Protein AF-A0A497LMN8-F1 (afdb_monomer_lite)

pLDDT: mean 85.14, std 10.86, range [45.44, 96.44]

Foldseek 3Di:
DDDDLVPDPVSVVVVVVVVVVCCCPPNPDDDDDDDDDDDDDDPPWDDWDQDPPRDIDCPGTDD

Secondary structure (DSSP, 8-state):
-PPPGGG-HHHHHHHHHHHHHHHHHH-S--------------TT-B--EEETTTEEE-TT-B-

Structure (mmCIF, N/CA/C/O backbone):
data_AF-A0A497LMN8-F1
#
_entry.id   AF-A0A497LMN8-F1
#
loop_
_atom_site.group_PDB
_atom_site.id
_atom_site.type_symbol
_atom_site.label_atom_id
_atom_site.label_alt_id
_atom_site.label_comp_id
_atom_site.label_asym_id
_atom_site.label_entity_id
_atom_site.label_seq_id
_atom_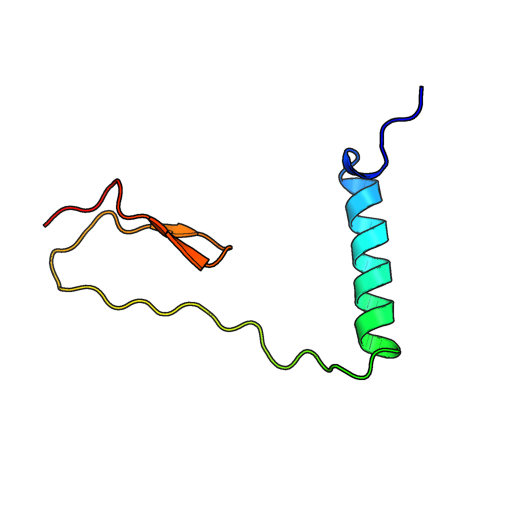site.pdbx_PDB_ins_code
_atom_site.Cartn_x
_atom_site.Cartn_y
_atom_site.Cartn_z
_atom_site.occupancy
_atom_site.B_iso_or_equiv
_atom_site.auth_seq_id
_atom_site.auth_comp_id
_atom_site.auth_asym_id
_atom_site.auth_atom_id
_atom_site.pdbx_PDB_model_num
ATOM 1 N N . LYS A 1 1 ? 21.406 25.922 -11.248 1.00 45.44 1 LYS A N 1
ATOM 2 C CA . LYS A 1 1 ? 21.195 25.262 -9.935 1.00 45.44 1 LYS A CA 1
ATOM 3 C C . LYS A 1 1 ? 20.169 24.164 -10.193 1.00 45.44 1 LYS A C 1
ATOM 5 O O . LYS A 1 1 ? 19.017 24.494 -10.407 1.00 45.44 1 LYS A O 1
ATOM 10 N N . GLY A 1 2 ? 20.619 22.929 -10.422 1.00 54.38 2 GLY A N 1
ATOM 11 C CA . GLY A 1 2 ? 19.752 21.865 -10.938 1.00 54.38 2 GLY A CA 1
ATOM 12 C C . GLY A 1 2 ? 18.813 21.360 -9.853 1.00 54.38 2 GLY A C 1
ATOM 13 O O . GLY A 1 2 ? 19.286 20.953 -8.792 1.00 54.38 2 GLY A O 1
ATOM 14 N N . ASP A 1 3 ? 17.508 21.403 -10.107 1.00 58.88 3 ASP A N 1
ATOM 15 C CA . ASP A 1 3 ? 16.535 20.733 -9.252 1.00 58.88 3 ASP A CA 1
ATOM 16 C C . ASP A 1 3 ? 16.925 19.262 -9.129 1.00 58.88 3 ASP A C 1
ATOM 18 O O . ASP A 1 3 ? 17.161 18.574 -10.127 1.00 58.88 3 ASP A O 1
ATOM 22 N N . LYS A 1 4 ? 17.045 18.773 -7.890 1.00 62.81 4 LYS A N 1
ATOM 23 C CA . LYS A 1 4 ? 17.329 17.359 -7.641 1.00 62.81 4 LYS A CA 1
ATOM 24 C C . LYS A 1 4 ? 16.243 16.554 -8.347 1.00 62.81 4 LYS A C 1
ATOM 26 O O . LYS A 1 4 ? 15.064 16.752 -8.073 1.00 62.81 4 LYS A O 1
ATOM 31 N N . VAL A 1 5 ? 16.644 15.635 -9.222 1.00 58.38 5 VAL A N 1
ATOM 32 C CA . VAL A 1 5 ? 15.757 14.780 -10.033 1.00 58.38 5 VAL A CA 1
ATOM 33 C C . VAL A 1 5 ? 14.626 14.143 -9.204 1.00 58.38 5 VAL A C 1
ATOM 35 O O . VAL A 1 5 ? 13.509 13.994 -9.693 1.00 58.38 5 VAL A O 1
ATOM 38 N N . CYS A 1 6 ? 14.880 13.859 -7.923 1.00 61.16 6 CYS A N 1
ATOM 39 C CA . CYS A 1 6 ? 13.924 13.328 -6.947 1.00 61.16 6 CYS A CA 1
ATOM 40 C C . CYS A 1 6 ? 12.683 14.219 -6.715 1.00 61.16 6 CYS A C 1
ATOM 42 O O . CYS A 1 6 ? 11.613 13.711 -6.368 1.00 61.16 6 CYS A O 1
ATOM 44 N N . MET A 1 7 ? 12.826 15.536 -6.897 1.00 76.81 7 MET A N 1
ATOM 45 C CA . MET A 1 7 ? 11.805 16.548 -6.601 1.00 76.81 7 MET A CA 1
ATOM 46 C C . MET A 1 7 ? 10.935 16.902 -7.812 1.00 76.81 7 MET A C 1
ATOM 48 O O . MET A 1 7 ? 9.887 17.511 -7.629 1.00 76.81 7 MET A O 1
ATOM 52 N N . ASN A 1 8 ? 11.311 16.489 -9.031 1.00 86.44 8 ASN A N 1
ATOM 53 C CA . ASN A 1 8 ? 10.465 16.643 -10.216 1.00 86.44 8 ASN A CA 1
ATOM 54 C C . ASN A 1 8 ? 9.559 15.403 -10.378 1.00 86.44 8 ASN A C 1
ATOM 56 O O . ASN A 1 8 ? 10.063 14.317 -10.687 1.00 86.44 8 ASN A O 1
ATOM 60 N N . PRO A 1 9 ? 8.225 15.526 -10.222 1.00 86.94 9 PRO A N 1
ATOM 61 C CA . PRO A 1 9 ? 7.328 14.372 -10.278 1.00 86.94 9 PRO A CA 1
ATOM 62 C C . PRO A 1 9 ? 7.285 13.687 -11.649 1.00 86.94 9 PRO A C 1
ATOM 64 O O . PRO A 1 9 ? 7.140 12.468 -11.715 1.00 86.94 9 PRO A O 1
ATOM 67 N N . GLY A 1 10 ? 7.399 14.450 -12.741 1.00 89.44 10 GLY A N 1
ATOM 68 C CA . GLY A 1 10 ? 7.435 13.913 -14.104 1.00 89.44 10 GLY A CA 1
ATOM 69 C C . GLY A 1 10 ? 8.680 13.065 -14.323 1.00 89.44 10 GLY A C 1
ATOM 70 O O . GLY A 1 10 ? 8.581 11.880 -14.635 1.00 89.44 10 GLY A O 1
ATOM 71 N N . ARG A 1 11 ? 9.849 13.636 -14.020 1.00 87.94 11 ARG A N 1
ATOM 72 C CA . ARG A 1 11 ? 11.128 12.942 -14.186 1.00 87.94 11 ARG A CA 1
ATOM 73 C C . ARG A 1 11 ? 11.260 11.720 -13.279 1.00 87.94 11 ARG A C 1
ATOM 75 O O . ARG A 1 11 ? 11.787 10.693 -13.698 1.00 87.94 11 ARG A O 1
ATOM 82 N N . ARG A 1 12 ? 10.750 11.803 -12.047 1.00 88.94 12 ARG A N 1
ATOM 83 C CA . ARG A 1 12 ? 10.713 10.664 -11.122 1.00 88.94 12 ARG A CA 1
ATOM 84 C C . ARG A 1 12 ? 9.877 9.513 -11.683 1.00 88.94 12 ARG A C 1
ATOM 86 O O . ARG A 1 12 ? 10.321 8.371 -11.624 1.00 88.94 12 ARG A O 1
ATOM 93 N N . ARG A 1 13 ? 8.707 9.805 -12.263 1.00 91.56 13 ARG A N 1
ATOM 94 C CA . ARG A 1 13 ? 7.848 8.786 -12.890 1.00 91.56 13 ARG A CA 1
ATOM 95 C C . ARG A 1 13 ? 8.542 8.078 -14.049 1.00 91.56 13 ARG A C 1
ATOM 97 O O . ARG A 1 13 ? 8.507 6.855 -14.0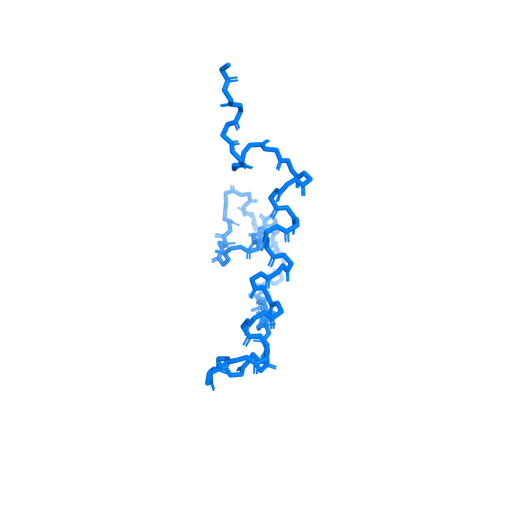93 1.00 91.56 13 ARG A O 1
ATOM 104 N N . GLU A 1 14 ? 9.211 8.822 -14.928 1.00 93.38 14 GLU A N 1
ATOM 105 C CA . GLU A 1 14 ? 9.972 8.245 -16.049 1.00 93.38 14 GLU A CA 1
ATOM 106 C C . GLU A 1 14 ? 11.041 7.252 -15.571 1.00 93.38 14 GLU A C 1
ATOM 108 O O . GLU A 1 14 ? 11.155 6.145 -16.099 1.00 93.38 14 GLU A O 1
ATOM 113 N N . ILE A 1 15 ? 11.807 7.631 -14.544 1.00 92.19 15 ILE A N 1
ATOM 114 C CA . ILE A 1 15 ? 12.869 6.788 -13.981 1.00 92.19 15 ILE A CA 1
ATOM 115 C C . ILE A 1 15 ? 12.281 5.527 -13.343 1.00 92.19 15 ILE A C 1
ATOM 117 O O . ILE A 1 15 ? 12.767 4.430 -13.616 1.00 92.19 15 ILE A O 1
ATOM 121 N N . CYS A 1 16 ? 11.227 5.665 -12.533 1.00 92.19 16 CYS A N 1
ATOM 122 C CA . CYS A 1 16 ? 10.563 4.523 -11.905 1.00 92.19 16 CYS A CA 1
ATOM 123 C C . CYS A 1 16 ? 9.985 3.555 -12.945 1.00 92.19 16 CYS A C 1
ATOM 125 O O . CYS A 1 16 ? 10.190 2.354 -12.810 1.00 92.19 16 CYS A O 1
ATOM 127 N N . ALA A 1 17 ? 9.342 4.059 -14.002 1.00 94.00 17 ALA A N 1
ATOM 128 C CA . ALA A 1 17 ? 8.790 3.221 -15.067 1.00 94.00 17 ALA A CA 1
ATOM 129 C C . ALA A 1 17 ? 9.885 2.420 -15.790 1.00 94.00 17 ALA A C 1
ATOM 131 O O . ALA A 1 17 ? 9.731 1.225 -16.041 1.00 94.00 17 ALA A O 1
ATOM 132 N N . ARG A 1 18 ? 11.031 3.054 -16.076 1.00 93.81 18 ARG A N 1
ATOM 133 C CA . ARG A 1 18 ? 12.175 2.362 -16.682 1.00 93.81 18 ARG A CA 1
ATOM 134 C C . ARG A 1 18 ? 12.752 1.291 -15.756 1.00 93.81 18 ARG A C 1
ATOM 136 O O . ARG A 1 18 ? 13.055 0.199 -16.221 1.00 93.81 18 ARG A O 1
ATOM 143 N N . ALA A 1 19 ? 12.879 1.584 -14.463 1.00 90.88 19 ALA A N 1
ATOM 144 C CA . ALA A 1 19 ? 13.354 0.614 -13.480 1.00 90.88 19 ALA A CA 1
ATOM 145 C C . ALA A 1 19 ? 12.397 -0.581 -13.345 1.00 90.88 19 ALA A C 1
ATOM 147 O O . ALA A 1 19 ? 12.847 -1.720 -13.349 1.00 90.88 19 ALA A O 1
ATOM 148 N N . GLN A 1 20 ? 11.085 -0.333 -13.294 1.00 90.38 20 GLN A N 1
ATOM 149 C CA . GLN A 1 20 ? 10.064 -1.386 -13.252 1.00 90.38 20 GLN A CA 1
ATOM 150 C C . GLN A 1 20 ? 10.146 -2.311 -14.468 1.00 90.38 20 GLN A C 1
ATOM 152 O O . GLN A 1 20 ? 10.053 -3.524 -14.311 1.00 90.38 20 GLN A O 1
ATOM 157 N N . ARG A 1 21 ? 10.375 -1.753 -15.663 1.00 91.50 21 ARG A N 1
ATOM 158 C CA . ARG A 1 21 ? 10.573 -2.542 -16.883 1.00 91.50 21 ARG A CA 1
ATOM 159 C C . ARG A 1 21 ? 11.803 -3.447 -16.795 1.00 91.50 21 ARG A C 1
ATOM 161 O O . ARG A 1 21 ? 11.679 -4.638 -17.042 1.00 91.50 21 ARG A O 1
ATOM 168 N N . ILE A 1 22 ? 12.951 -2.895 -16.400 1.00 91.06 22 ILE A N 1
ATOM 169 C CA . ILE A 1 22 ? 14.195 -3.665 -16.230 1.00 91.06 22 ILE A CA 1
ATOM 170 C C . ILE A 1 22 ? 13.990 -4.792 -15.211 1.00 91.06 22 ILE A C 1
ATOM 172 O O . ILE A 1 22 ? 14.387 -5.923 -15.455 1.00 91.06 22 ILE A O 1
ATOM 176 N N . ILE A 1 23 ? 13.313 -4.511 -14.093 1.00 88.56 23 ILE A N 1
ATOM 177 C CA . ILE A 1 23 ? 13.000 -5.528 -13.081 1.00 88.56 23 ILE A CA 1
ATOM 178 C C . ILE A 1 23 ? 12.129 -6.644 -13.668 1.00 88.56 23 ILE A C 1
ATOM 180 O O . ILE A 1 23 ? 12.388 -7.813 -13.411 1.00 88.56 23 ILE A O 1
ATOM 184 N N . ALA A 1 24 ? 11.115 -6.296 -14.461 1.00 86.06 24 ALA A N 1
ATOM 185 C CA . ALA A 1 24 ? 10.223 -7.277 -15.067 1.00 86.06 24 ALA A CA 1
ATOM 186 C C . ALA A 1 24 ? 10.903 -8.139 -16.147 1.00 86.06 24 ALA A C 1
ATOM 188 O O . ALA A 1 24 ? 10.529 -9.297 -16.311 1.00 86.06 24 ALA A O 1
ATOM 189 N N . GLU A 1 25 ? 11.861 -7.578 -16.890 1.00 88.44 25 GLU A N 1
ATOM 190 C CA . GLU A 1 25 ? 12.525 -8.248 -18.017 1.00 88.44 25 GLU A CA 1
ATOM 191 C C . GLU A 1 25 ? 13.790 -9.024 -17.599 1.00 88.44 25 GLU A C 1
ATOM 193 O O . GLU A 1 25 ? 14.052 -10.092 -18.147 1.00 88.44 25 GLU A O 1
ATOM 198 N N . GLU A 1 26 ? 14.577 -8.512 -16.646 1.00 86.62 26 GLU A N 1
ATOM 199 C CA . GLU A 1 26 ? 15.963 -8.964 -16.422 1.00 86.62 26 GLU A CA 1
ATOM 200 C C . GLU A 1 26 ? 16.222 -9.590 -15.041 1.00 86.62 26 GLU A C 1
ATOM 202 O O . GLU A 1 26 ? 17.260 -10.224 -14.840 1.00 86.62 26 GLU A O 1
ATOM 207 N N . VAL A 1 27 ? 15.328 -9.416 -14.061 1.00 81.38 27 VAL A N 1
ATOM 208 C CA . VAL A 1 27 ? 15.593 -9.827 -12.671 1.00 81.38 27 VAL A CA 1
ATOM 209 C C . VAL A 1 27 ? 15.008 -11.208 -12.371 1.00 81.38 27 VAL A C 1
ATOM 211 O O . VAL A 1 27 ? 13.894 -11.537 -12.762 1.00 81.38 27 VAL A O 1
ATOM 214 N N . VAL A 1 28 ? 15.763 -12.010 -11.612 1.00 73.31 28 VAL A N 1
ATOM 215 C CA . VAL A 1 28 ? 15.404 -13.391 -11.222 1.00 73.31 28 VAL A CA 1
ATOM 216 C C . VAL A 1 28 ? 14.152 -13.443 -10.332 1.00 73.31 28 VAL A C 1
ATOM 218 O O . VAL A 1 28 ? 13.424 -14.434 -10.316 1.00 73.31 28 VAL A O 1
ATOM 221 N N . ASN A 1 29 ? 13.882 -12.371 -9.584 1.00 79.00 29 ASN A N 1
ATOM 222 C CA . ASN A 1 29 ? 12.714 -12.270 -8.719 1.00 79.00 29 ASN A CA 1
ATOM 223 C C . ASN A 1 29 ? 11.484 -11.843 -9.523 1.00 79.00 29 ASN A C 1
ATOM 225 O O . ASN A 1 29 ? 11.335 -10.674 -9.878 1.00 79.00 29 ASN A O 1
ATOM 229 N N . HIS A 1 30 ? 10.560 -12.777 -9.721 1.00 79.00 30 HIS A N 1
ATOM 230 C CA . HIS A 1 30 ? 9.258 -12.479 -10.298 1.00 79.00 30 HIS A CA 1
ATOM 231 C C . HIS A 1 30 ? 8.320 -11.879 -9.251 1.00 79.00 30 HIS A C 1
ATOM 233 O O . HIS A 1 30 ? 8.152 -12.410 -8.151 1.00 79.00 30 HIS A O 1
ATOM 239 N N . PHE A 1 31 ? 7.679 -10.771 -9.609 1.00 79.00 31 PHE A N 1
ATOM 240 C CA . PHE A 1 31 ? 6.603 -10.208 -8.810 1.00 79.00 31 PHE A CA 1
ATOM 241 C C . PHE A 1 31 ? 5.360 -11.096 -8.930 1.00 79.00 31 PHE A C 1
ATOM 243 O O . PHE A 1 31 ? 4.781 -11.202 -10.008 1.00 79.00 31 PHE A O 1
ATOM 250 N N . ILE A 1 32 ? 4.964 -11.751 -7.837 1.00 84.69 32 ILE A N 1
ATOM 251 C CA . ILE A 1 32 ? 3.826 -12.686 -7.834 1.00 84.69 32 ILE A CA 1
ATOM 252 C C . ILE A 1 32 ? 2.535 -11.977 -7.414 1.00 84.69 32 ILE A C 1
ATOM 254 O O . ILE A 1 32 ? 1.494 -12.176 -8.032 1.00 84.69 32 ILE A O 1
ATOM 258 N N . GLN A 1 33 ? 2.585 -11.158 -6.361 1.00 84.00 33 GLN A N 1
ATOM 259 C CA . GLN A 1 33 ? 1.410 -10.472 -5.817 1.00 84.00 33 GLN A CA 1
ATOM 260 C C . GLN A 1 33 ? 1.796 -9.290 -4.921 1.00 84.00 33 GLN A C 1
ATOM 262 O O . GLN A 1 33 ? 2.825 -9.340 -4.246 1.00 84.00 33 GLN A O 1
ATOM 267 N N . ASP A 1 34 ? 0.923 -8.276 -4.878 1.00 82.81 34 ASP A N 1
ATOM 268 C CA . ASP A 1 34 ? 0.899 -7.254 -3.824 1.00 82.81 34 ASP A CA 1
ATOM 269 C C . ASP A 1 34 ? -0.200 -7.619 -2.810 1.00 82.81 34 ASP A C 1
ATOM 271 O O . ASP A 1 34 ? -1.393 -7.439 -3.103 1.00 82.81 34 ASP A O 1
ATOM 275 N N . PRO A 1 35 ? 0.141 -8.215 -1.656 1.00 78.12 35 PRO A N 1
ATOM 276 C CA . PRO A 1 35 ? -0.865 -8.682 -0.718 1.00 78.12 35 PRO A CA 1
ATOM 277 C C . PRO A 1 35 ? -1.685 -7.506 -0.178 1.00 78.12 35 PRO A C 1
ATOM 279 O O . PRO A 1 35 ? -1.174 -6.598 0.475 1.00 78.12 35 PRO A O 1
ATOM 282 N N . HIS A 1 36 ? -2.996 -7.552 -0.409 1.00 75.94 36 HIS A N 1
ATOM 283 C CA . HIS A 1 36 ? -3.915 -6.608 0.214 1.00 75.94 36 HIS A CA 1
ATOM 284 C C . HIS A 1 36 ? -3.992 -6.881 1.718 1.00 75.94 36 HIS A C 1
ATOM 286 O O . HIS A 1 36 ? -4.099 -8.029 2.157 1.00 75.94 36 HIS A O 1
ATOM 292 N N . ARG A 1 37 ? -3.970 -5.819 2.530 1.00 80.56 37 ARG A N 1
ATOM 293 C CA . ARG A 1 37 ? -4.074 -5.951 3.984 1.00 80.56 37 ARG A CA 1
ATOM 294 C C . ARG A 1 37 ? -5.536 -6.084 4.404 1.00 80.56 37 ARG A C 1
ATOM 296 O O . ARG A 1 37 ? -6.271 -5.103 4.425 1.00 80.56 37 ARG A O 1
ATOM 303 N N . ILE A 1 38 ? -5.936 -7.295 4.779 1.00 84.56 38 ILE A N 1
ATOM 304 C CA . ILE A 1 38 ? -7.253 -7.568 5.365 1.00 84.56 38 ILE A CA 1
ATOM 305 C C . ILE A 1 38 ? -7.153 -7.411 6.886 1.00 84.56 38 ILE A C 1
ATOM 307 O O . ILE A 1 38 ? -6.285 -8.013 7.518 1.00 84.56 38 ILE A O 1
ATOM 311 N N . ILE A 1 39 ? -8.032 -6.599 7.478 1.00 87.12 39 ILE A N 1
ATOM 312 C CA . ILE A 1 39 ? -8.120 -6.392 8.929 1.00 87.12 39 ILE A CA 1
ATOM 313 C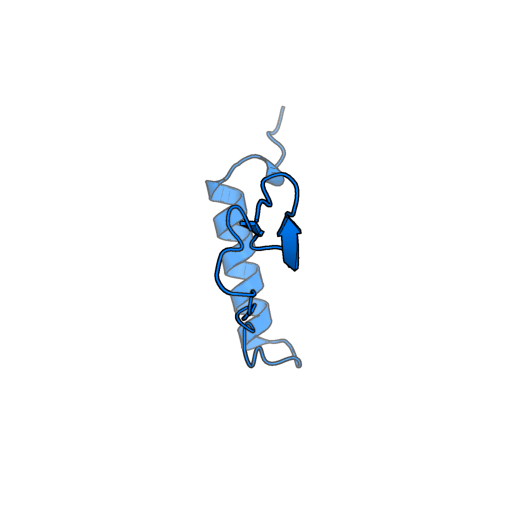 C . ILE A 1 39 ? -9.564 -6.619 9.358 1.00 87.12 39 ILE A C 1
ATOM 315 O O . ILE A 1 39 ? -10.482 -6.028 8.795 1.00 87.12 3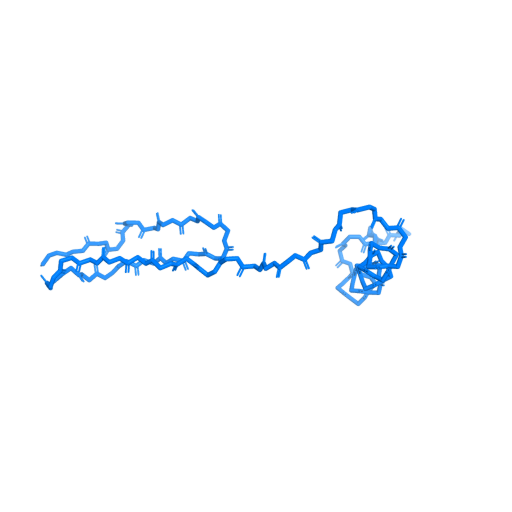9 ILE A O 1
ATOM 319 N N . ALA A 1 40 ? -9.754 -7.464 10.367 1.00 90.38 40 ALA A N 1
ATOM 320 C CA . ALA A 1 40 ? -11.040 -7.661 11.014 1.00 90.38 40 ALA A CA 1
ATOM 321 C C . ALA A 1 40 ? -11.078 -6.878 12.332 1.00 90.38 40 ALA A C 1
ATOM 323 O O . ALA A 1 40 ? -10.113 -6.897 13.097 1.00 90.38 40 ALA A O 1
ATOM 324 N N . ALA A 1 41 ? -12.200 -6.217 12.602 1.00 92.06 41 ALA A N 1
ATOM 325 C CA . ALA A 1 41 ? -12.451 -5.510 13.851 1.00 92.06 41 ALA A CA 1
ATOM 326 C C . ALA A 1 41 ? -13.756 -6.004 14.483 1.00 92.06 41 ALA A C 1
ATOM 328 O O . ALA A 1 41 ? -14.654 -6.491 13.793 1.00 92.06 41 ALA A O 1
ATOM 329 N N . ARG A 1 42 ? -13.859 -5.883 15.811 1.00 94.19 42 ARG A N 1
ATOM 330 C CA . ARG A 1 42 ? -15.106 -6.163 16.531 1.00 94.19 42 ARG A CA 1
ATOM 331 C C . ARG A 1 42 ? -16.187 -5.178 16.068 1.00 94.19 42 ARG A C 1
ATO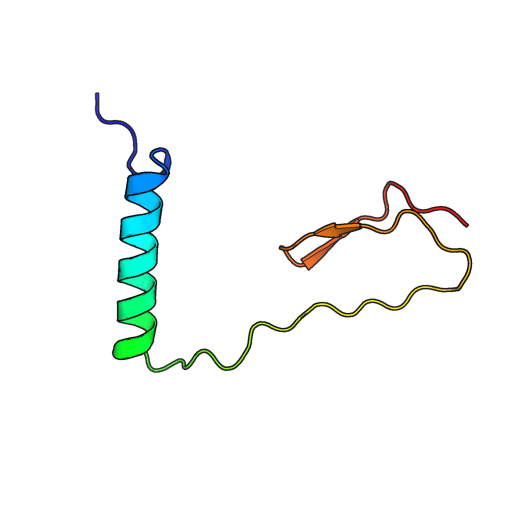M 333 O O . ARG A 1 42 ? -15.903 -4.002 15.864 1.00 94.19 42 ARG A O 1
ATOM 340 N N . VAL A 1 43 ? -17.430 -5.648 15.969 1.00 94.62 43 VAL A N 1
ATOM 341 C CA . VAL A 1 43 ? -18.601 -4.780 15.757 1.00 94.62 43 VAL A CA 1
ATOM 342 C C . VAL A 1 43 ? -18.626 -3.658 16.805 1.00 94.62 43 VAL A C 1
ATOM 344 O O . VAL A 1 43 ? -18.405 -3.919 17.986 1.00 94.62 43 VAL A O 1
ATOM 347 N N . GLY A 1 44 ? -18.881 -2.424 16.363 1.00 93.69 44 GLY A N 1
ATOM 348 C CA . GLY A 1 44 ? -18.877 -1.218 17.203 1.00 93.69 44 GLY A CA 1
ATOM 349 C C . GLY A 1 44 ? -17.543 -0.468 17.219 1.00 93.69 44 GLY A C 1
ATOM 350 O O . GLY A 1 44 ? -17.527 0.728 17.471 1.00 93.69 44 GLY A O 1
ATOM 351 N N . VAL A 1 45 ? -16.434 -1.118 16.846 1.00 94.50 45 VAL A N 1
ATOM 352 C CA . VAL A 1 45 ? -15.148 -0.423 16.710 1.00 94.50 45 VAL A CA 1
ATOM 353 C C . VAL A 1 45 ? -15.177 0.478 15.478 1.00 94.50 45 VAL A C 1
ATOM 355 O O . VAL A 1 45 ? -15.410 0.012 14.361 1.00 94.50 45 VAL A O 1
ATOM 358 N N . THR A 1 46 ? -14.901 1.764 15.679 1.00 94.38 46 THR A N 1
ATOM 359 C CA . THR A 1 46 ? -14.842 2.777 14.614 1.00 94.38 46 THR A CA 1
ATOM 360 C C . THR A 1 46 ? -13.498 3.504 14.619 1.00 94.38 46 THR A C 1
ATOM 362 O O . THR A 1 46 ? -12.699 3.333 15.536 1.00 94.38 46 THR A O 1
ATOM 365 N N . GLY A 1 47 ? -13.216 4.280 13.567 1.00 93.81 47 GLY A N 1
ATOM 366 C CA . GLY A 1 47 ? -12.042 5.162 13.521 1.00 93.81 47 GLY A CA 1
ATOM 367 C C . GLY A 1 47 ? -10.696 4.475 13.264 1.00 93.81 47 GLY A C 1
ATOM 368 O O . GLY A 1 47 ? -9.653 5.111 13.392 1.00 93.81 47 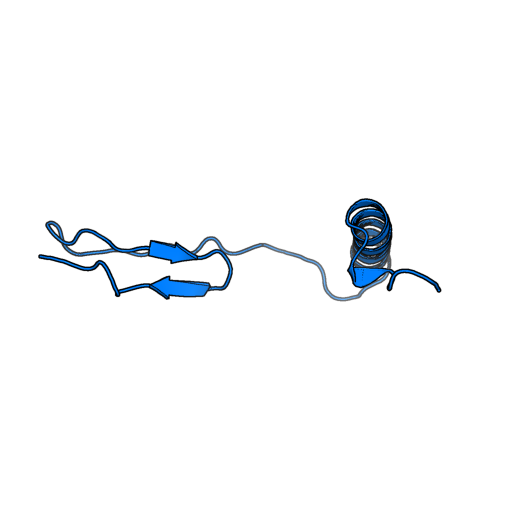GLY A O 1
ATOM 369 N N . LEU A 1 48 ? -10.706 3.199 12.865 1.00 93.19 48 LEU A N 1
ATOM 370 C CA . LEU A 1 48 ? -9.520 2.510 12.352 1.00 93.19 48 LEU A CA 1
ATOM 371 C C . LEU A 1 48 ? -9.122 3.082 10.987 1.00 93.19 48 LEU A C 1
ATOM 373 O O . LEU A 1 48 ? -9.954 3.156 10.081 1.00 93.19 48 LEU A O 1
ATOM 377 N N . ALA A 1 49 ? -7.839 3.402 10.814 1.00 91.69 49 ALA A N 1
ATOM 378 C CA . ALA A 1 49 ? -7.278 3.798 9.526 1.00 91.69 49 ALA A CA 1
ATOM 379 C C . ALA A 1 49 ? -6.128 2.866 9.122 1.00 91.69 49 ALA A C 1
ATOM 381 O O . ALA A 1 49 ? -5.244 2.547 9.914 1.00 91.69 49 ALA A O 1
ATOM 382 N N . VAL A 1 50 ? -6.139 2.413 7.867 1.00 89.44 50 VAL A N 1
ATOM 383 C CA . VAL A 1 50 ? -5.099 1.540 7.309 1.00 89.44 50 VAL A CA 1
ATOM 384 C C . VAL A 1 50 ? -4.372 2.297 6.214 1.00 89.44 50 VAL A C 1
ATOM 386 O O . VAL A 1 50 ? -4.943 2.577 5.162 1.00 89.44 50 VAL A O 1
ATOM 389 N N . TYR A 1 51 ? -3.106 2.628 6.455 1.00 88.50 51 TYR A N 1
ATOM 390 C CA . TYR A 1 51 ? -2.289 3.322 5.468 1.00 88.50 51 TYR A CA 1
ATOM 391 C C . TYR A 1 51 ? -1.619 2.334 4.497 1.00 88.50 51 TYR A C 1
ATOM 393 O O . TYR A 1 51 ? -1.297 1.207 4.892 1.00 88.50 51 TYR A O 1
ATOM 401 N N . PRO A 1 52 ? -1.302 2.767 3.259 1.00 83.12 52 PRO A N 1
ATOM 402 C CA . PRO A 1 52 ? -0.700 1.923 2.215 1.00 83.12 52 PRO A CA 1
ATOM 403 C C . PRO A 1 52 ? 0.689 1.342 2.537 1.00 83.12 52 PRO A C 1
ATOM 405 O O . PRO A 1 52 ? 1.219 0.556 1.764 1.00 83.12 52 PRO A O 1
ATOM 408 N N . ILE A 1 53 ? 1.298 1.733 3.658 1.00 83.38 53 ILE A N 1
ATOM 409 C CA . ILE A 1 53 ? 2.650 1.336 4.085 1.00 83.38 53 ILE A CA 1
ATOM 410 C C . ILE A 1 53 ? 2.629 0.383 5.287 1.00 83.38 53 ILE A C 1
ATOM 412 O O . ILE A 1 53 ? 3.494 0.445 6.155 1.00 83.38 53 ILE A O 1
ATOM 416 N N . TYR A 1 54 ? 1.612 -0.475 5.374 1.00 77.81 54 TYR A N 1
ATOM 417 C CA . TYR A 1 54 ? 1.438 -1.425 6.481 1.00 77.81 54 TYR A CA 1
ATOM 418 C C . TYR A 1 54 ? 1.333 -0.769 7.868 1.00 77.81 54 TYR A C 1
ATOM 420 O O . TYR A 1 54 ? 1.516 -1.427 8.896 1.00 77.81 54 TYR A O 1
ATOM 428 N N . VAL A 1 55 ? 0.904 0.490 7.932 1.00 88.56 55 VAL A N 1
ATOM 429 C CA . VAL A 1 55 ? 0.606 1.166 9.200 1.00 88.56 55 VAL A CA 1
ATOM 430 C C . VAL A 1 55 ? -0.886 1.040 9.494 1.00 88.56 55 VAL A C 1
ATOM 432 O O . VAL A 1 55 ? -1.722 1.393 8.664 1.00 88.56 55 VAL A O 1
ATOM 435 N N . LEU A 1 56 ? -1.201 0.482 10.663 1.00 91.81 56 LEU A N 1
ATOM 436 C CA . LEU A 1 56 ? -2.540 0.504 11.245 1.00 91.81 56 LEU A CA 1
ATOM 437 C C . LEU A 1 56 ? -2.563 1.635 12.269 1.00 91.81 56 LEU A C 1
ATOM 439 O O . LEU A 1 56 ? -1.835 1.580 13.257 1.00 91.81 56 LEU A O 1
ATOM 443 N N . ASP A 1 57 ? -3.364 2.652 12.002 1.00 91.56 57 ASP A N 1
ATOM 444 C CA . ASP A 1 57 ? -3.517 3.817 12.855 1.00 91.56 57 ASP A CA 1
ATOM 445 C C . ASP A 1 57 ? -4.720 3.645 13.775 1.00 91.56 57 ASP A C 1
ATOM 447 O O . ASP A 1 57 ? -5.836 3.341 13.344 1.00 91.56 57 ASP A O 1
ATOM 451 N N . LEU A 1 58 ? -4.431 3.798 15.065 1.00 94.12 58 LEU A N 1
ATOM 452 C CA . LEU A 1 58 ? -5.365 3.605 16.164 1.00 94.12 58 LEU A CA 1
ATOM 453 C C . LEU A 1 58 ? -5.752 4.930 16.835 1.00 94.12 58 LEU A C 1
ATOM 455 O O . LEU A 1 58 ? -6.516 4.923 17.794 1.00 94.12 58 LEU A O 1
ATOM 459 N N . THR A 1 59 ? -5.232 6.063 16.357 1.00 96.44 59 THR A N 1
ATOM 460 C CA . THR A 1 59 ? -5.383 7.372 17.013 1.00 96.44 59 THR A CA 1
ATOM 461 C C . THR A 1 59 ? -6.847 7.800 17.123 1.00 96.44 59 THR A C 1
ATOM 463 O O . THR A 1 59 ? -7.235 8.430 18.102 1.00 96.44 59 THR A O 1
ATOM 466 N N . GLY A 1 60 ? -7.668 7.442 16.133 1.00 94.50 60 GLY A N 1
ATOM 467 C CA . GLY A 1 60 ? -9.099 7.751 16.100 1.00 94.50 60 GLY A CA 1
ATOM 468 C C . GLY A 1 60 ? -10.006 6.645 16.639 1.00 94.50 60 GLY A C 1
ATOM 469 O O . GLY A 1 60 ? -11.218 6.744 16.467 1.00 94.50 60 GLY A O 1
ATOM 470 N N . VAL A 1 61 ? -9.454 5.577 17.223 1.00 96.31 61 VAL A N 1
ATOM 471 C CA . VAL A 1 61 ? -10.243 4.386 17.554 1.00 96.31 61 VAL A CA 1
ATOM 472 C C . VAL A 1 61 ? -11.151 4.621 18.753 1.00 96.31 61 VAL A C 1
ATOM 474 O O . VAL A 1 61 ? -10.705 5.042 19.818 1.00 96.31 61 VAL A O 1
ATOM 477 N N . ALA A 1 62 ? -12.423 4.270 18.577 1.00 93.69 62 ALA A N 1
ATOM 478 C CA . ALA A 1 62 ? -13.453 4.335 19.606 1.00 93.69 62 ALA A CA 1
ATOM 479 C C . ALA A 1 62 ? -14.325 3.068 19.609 1.00 93.69 62 ALA A C 1
ATOM 481 O O . ALA A 1 62 ? -14.375 2.337 18.611 1.00 93.69 62 ALA A O 1
ATOM 482 N N . MET A 1 63 ? -14.984 2.826 20.748 1.00 84.69 63 MET A N 1
ATOM 483 C CA . MET A 1 63 ? -15.953 1.744 20.974 1.00 84.69 63 MET A CA 1
ATOM 484 C C . MET A 1 63 ? -17.389 2.252 20.983 1.00 84.69 63 MET A C 1
ATOM 486 O O . MET A 1 63 ? -17.593 3.399 21.439 1.00 84.69 63 MET A O 1
#

Radius of gyration: 18.99 Å; chains: 1; bounding box: 40×39×39 Å

Sequence (63 aa):
KGDKVCMNPGRRREICARAQRIIAEEVVNHFIQDPHRIIAARVGVTGLAVYPIYVLDLTGVAM